Protein AF-A0A7K2ED50-F1 (afdb_monomer_lite)

Sequence (40 aa):
LEYPVIRHMNNLESVYTYEGTHEIHTLILGQAITGQSAFA

Radius of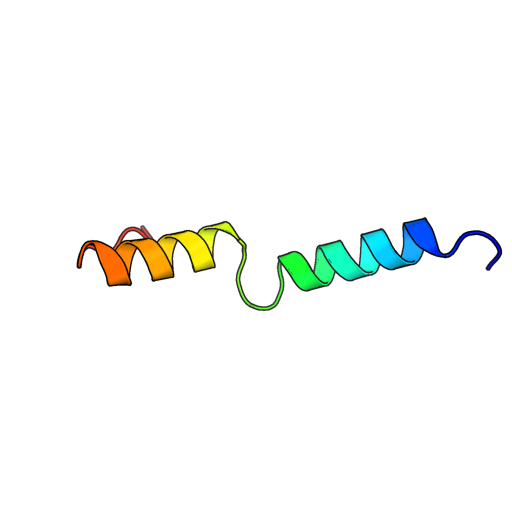 gyration: 15.3 Å; chains: 1; bounding box: 35×13×39 Å

Structure (mmCIF, N/CA/C/O backbone):
data_AF-A0A7K2ED50-F1
#
_entry.id   AF-A0A7K2ED50-F1
#
loop_
_atom_site.group_PDB
_atom_site.id
_atom_site.type_symbol
_atom_site.label_atom_id
_atom_site.label_alt_id
_atom_site.label_comp_id
_atom_site.label_asym_id
_atom_site.label_entity_id
_atom_site.label_seq_id
_atom_site.pdbx_PDB_ins_code
_atom_site.Cartn_x
_atom_site.Cartn_y
_atom_site.Cartn_z
_atom_site.occupancy
_atom_site.B_iso_or_equiv
_atom_site.auth_seq_id
_atom_site.auth_comp_id
_atom_site.auth_asym_id
_atom_site.auth_atom_id
_atom_site.pdbx_PDB_model_num
ATOM 1 N N . LEU A 1 1 ? 19.556 5.129 -21.446 1.00 67.62 1 LEU A N 1
ATOM 2 C CA . LEU A 1 1 ? 18.128 4.873 -21.766 1.00 67.62 1 LEU A CA 1
ATOM 3 C C . LEU A 1 1 ? 17.837 3.409 -22.134 1.00 67.62 1 LEU A C 1
ATOM 5 O O . LEU A 1 1 ? 16.698 3.093 -22.434 1.00 67.62 1 LEU A O 1
ATOM 9 N N . GLU A 1 2 ? 18.818 2.507 -22.057 1.00 76.81 2 GLU A N 1
ATOM 10 C CA . GLU A 1 2 ? 18.752 1.154 -22.636 1.00 76.81 2 GLU A CA 1
ATOM 11 C C . GLU A 1 2 ? 17.961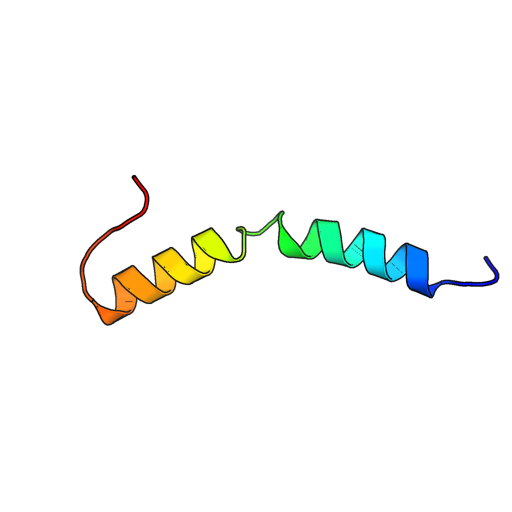 0.125 -21.799 1.00 76.81 2 GLU A C 1
ATOM 13 O O . GLU A 1 2 ? 17.479 -0.862 -22.338 1.00 76.81 2 GLU A O 1
ATOM 18 N N . TYR A 1 3 ? 17.733 0.388 -20.504 1.00 82.12 3 TYR A N 1
ATOM 19 C CA . TYR A 1 3 ? 16.988 -0.505 -19.604 1.00 82.12 3 TYR A CA 1
ATOM 20 C C . TYR A 1 3 ? 15.944 0.280 -18.794 1.00 82.12 3 TYR A C 1
ATOM 22 O O . TYR A 1 3 ? 16.245 0.784 -17.710 1.00 82.12 3 TYR A O 1
ATOM 30 N N . PRO A 1 4 ? 14.705 0.432 -19.296 1.00 89.94 4 PRO A N 1
ATOM 31 C CA . PRO A 1 4 ? 13.686 1.253 -18.641 1.00 89.94 4 PRO A CA 1
ATOM 32 C C . PRO A 1 4 ? 13.089 0.603 -17.385 1.00 89.94 4 PRO A C 1
ATOM 34 O O . PRO A 1 4 ? 12.441 1.297 -16.607 1.00 89.94 4 PRO A O 1
ATOM 37 N N . VAL A 1 5 ? 13.306 -0.699 -17.171 1.00 95.31 5 VAL A N 1
ATOM 38 C CA . VAL A 1 5 ? 12.715 -1.468 -16.062 1.00 95.31 5 VAL A CA 1
ATOM 39 C C . VAL A 1 5 ? 13.045 -0.844 -14.707 1.00 95.31 5 VAL A C 1
ATOM 41 O O . VAL A 1 5 ? 12.138 -0.598 -13.919 1.00 95.31 5 VAL A O 1
ATOM 44 N N . ILE A 1 6 ? 14.313 -0.490 -14.465 1.00 94.56 6 ILE A N 1
ATOM 45 C CA . ILE A 1 6 ? 14.715 0.121 -13.189 1.00 94.56 6 ILE A CA 1
ATOM 46 C C . ILE A 1 6 ? 14.096 1.511 -12.987 1.00 94.56 6 ILE A C 1
ATOM 48 O O . ILE A 1 6 ? 13.699 1.865 -11.882 1.00 94.56 6 ILE A O 1
ATOM 52 N N . ARG A 1 7 ? 13.925 2.288 -14.065 1.00 94.69 7 ARG A N 1
ATOM 53 C CA . ARG A 1 7 ? 13.219 3.575 -14.001 1.00 94.69 7 ARG A CA 1
ATOM 54 C C . ARG A 1 7 ? 11.752 3.365 -13.619 1.00 94.69 7 ARG A C 1
ATOM 56 O O . ARG A 1 7 ? 11.248 4.091 -12.772 1.00 94.69 7 ARG A O 1
ATOM 63 N N . HIS A 1 8 ? 11.081 2.384 -14.223 1.00 96.25 8 HIS A N 1
ATOM 64 C CA . HIS A 1 8 ? 9.691 2.067 -13.894 1.00 96.25 8 HIS A CA 1
ATOM 65 C C . HIS A 1 8 ? 9.534 1.565 -12.462 1.00 96.25 8 HIS A C 1
ATOM 67 O O . HIS A 1 8 ? 8.613 2.014 -11.796 1.00 96.25 8 HIS A O 1
ATOM 73 N N . MET A 1 9 ? 10.447 0.723 -11.971 1.00 96.50 9 MET A N 1
ATOM 74 C CA . MET A 1 9 ? 10.466 0.318 -10.563 1.00 96.50 9 MET A CA 1
ATOM 75 C C . MET A 1 9 ? 10.526 1.546 -9.647 1.00 96.50 9 MET A C 1
ATOM 77 O O . MET A 1 9 ? 9.650 1.719 -8.811 1.00 96.50 9 MET A O 1
ATOM 81 N N . ASN A 1 10 ? 11.462 2.469 -9.886 1.00 95.62 10 ASN A N 1
ATOM 82 C CA . ASN A 1 10 ? 11.563 3.702 -9.096 1.00 95.62 10 ASN A CA 1
ATOM 83 C C . ASN A 1 10 ? 10.298 4.577 -9.186 1.00 95.62 10 ASN A C 1
ATOM 85 O O . ASN A 1 10 ? 9.917 5.227 -8.214 1.00 95.62 10 ASN A O 1
ATOM 89 N N . ASN A 1 11 ? 9.634 4.608 -10.347 1.00 96.62 11 ASN A N 1
ATOM 90 C CA . ASN A 1 11 ? 8.357 5.305 -10.491 1.00 96.62 11 ASN A CA 1
ATOM 91 C C . ASN A 1 11 ? 7.243 4.618 -9.683 1.00 96.62 11 ASN A C 1
ATOM 93 O O . ASN A 1 11 ? 6.453 5.309 -9.045 1.00 96.62 11 ASN A O 1
ATOM 97 N N . LEU A 1 12 ? 7.199 3.283 -9.675 1.00 97.50 12 LEU A N 1
ATOM 98 C CA . LEU A 1 12 ? 6.213 2.505 -8.925 1.00 97.50 12 LEU A CA 1
ATOM 99 C C . LEU A 1 12 ? 6.394 2.638 -7.411 1.00 97.50 12 LEU A C 1
ATOM 101 O O . LEU A 1 12 ? 5.395 2.739 -6.713 1.00 97.50 12 LEU A O 1
ATOM 105 N N . GLU A 1 13 ? 7.626 2.725 -6.910 1.00 97.25 13 GLU A N 1
ATOM 106 C CA . GLU A 1 13 ? 7.888 2.979 -5.482 1.00 97.25 13 GLU A CA 1
ATOM 107 C C . GLU A 1 13 ? 7.285 4.312 -5.011 1.00 97.25 13 GLU A C 1
ATOM 109 O O . GLU A 1 13 ? 6.704 4.410 -3.929 1.00 97.25 13 GLU A O 1
ATOM 114 N N . SER A 1 14 ? 7.358 5.351 -5.852 1.00 97.00 14 SER A N 1
ATOM 115 C CA . SER A 1 14 ? 6.675 6.618 -5.560 1.00 97.00 14 SER A CA 1
ATOM 116 C C . SER A 1 14 ? 5.156 6.432 -5.549 1.00 97.00 14 SER A C 1
ATOM 118 O O . SER A 1 14 ? 4.499 6.864 -4.605 1.00 97.00 14 SER A O 1
ATOM 120 N N . VAL A 1 15 ? 4.599 5.742 -6.554 1.00 96.94 15 VAL A N 1
ATOM 121 C CA . VAL A 1 15 ? 3.154 5.44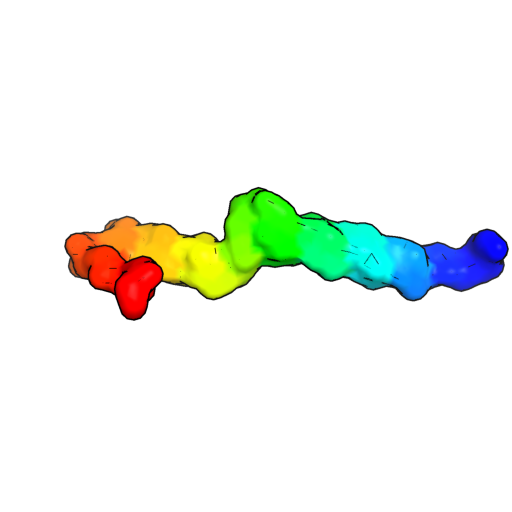9 -6.649 1.00 96.94 15 VAL A CA 1
ATOM 122 C C . VAL A 1 15 ? 2.642 4.656 -5.443 1.00 96.94 15 VAL A C 1
ATOM 124 O O . VAL A 1 15 ? 1.563 4.944 -4.942 1.00 96.94 15 VAL A O 1
ATOM 127 N N . TYR A 1 16 ? 3.425 3.703 -4.943 1.00 97.44 16 TYR A N 1
ATOM 128 C CA . TYR A 1 16 ? 3.062 2.842 -3.816 1.00 97.44 16 TYR A CA 1
ATOM 129 C C . TYR A 1 16 ? 2.871 3.599 -2.491 1.00 97.44 16 TYR A C 1
ATOM 131 O O . TYR A 1 16 ? 2.212 3.100 -1.580 1.00 97.44 16 TYR A O 1
ATOM 139 N N . THR A 1 17 ? 3.448 4.798 -2.366 1.00 96.44 17 THR A N 1
ATOM 140 C CA . THR A 1 17 ? 3.492 5.538 -1.099 1.00 96.44 17 THR A CA 1
ATOM 141 C C . THR A 1 17 ? 2.662 6.820 -1.093 1.00 96.44 17 THR A C 1
ATOM 143 O O . THR A 1 17 ? 2.094 7.154 -0.053 1.00 96.44 17 THR A O 1
ATOM 146 N N . TYR A 1 18 ? 2.577 7.555 -2.208 1.00 96.44 18 TYR A N 1
ATOM 147 C CA . TYR A 1 18 ? 2.121 8.952 -2.150 1.00 96.44 18 TYR A CA 1
ATOM 148 C C . TYR A 1 18 ? 0.609 9.150 -1.935 1.00 96.44 18 TYR A C 1
ATOM 150 O O . TYR A 1 18 ? 0.236 10.103 -1.254 1.00 96.44 18 TYR A O 1
ATOM 158 N N . GLU A 1 19 ? -0.266 8.274 -2.447 1.00 96.56 19 GLU A N 1
ATOM 159 C CA . GLU A 1 19 ? -1.735 8.375 -2.252 1.00 96.56 19 GLU A CA 1
ATOM 160 C C . GLU A 1 19 ? -2.246 7.532 -1.085 1.00 96.56 19 GLU A C 1
ATOM 162 O O . GLU A 1 19 ? -3.379 7.061 -1.084 1.00 96.56 19 GLU A O 1
ATOM 167 N N . GLY A 1 20 ? -1.402 7.343 -0.077 1.00 95.88 20 GLY A N 1
ATOM 168 C CA . GLY A 1 20 ? -1.672 6.430 1.019 1.00 95.88 20 GLY A CA 1
ATOM 169 C C . GLY A 1 20 ? -0.898 5.140 0.825 1.00 95.88 20 GLY A C 1
ATOM 170 O O . GLY A 1 20 ? -0.910 4.521 -0.240 1.00 95.88 20 GLY A O 1
ATOM 171 N N . THR A 1 21 ? -0.200 4.742 1.884 1.00 97.50 21 THR A N 1
ATOM 172 C CA . THR A 1 21 ? 0.574 3.509 1.859 1.00 97.50 21 THR A CA 1
ATOM 173 C C . THR A 1 21 ? -0.356 2.303 1.803 1.00 97.50 21 THR A C 1
ATOM 175 O O . THR A 1 21 ? -1.542 2.366 2.149 1.00 97.50 21 THR A O 1
ATOM 178 N N . HIS A 1 22 ? 0.198 1.169 1.400 1.00 97.56 22 HIS A N 1
ATOM 179 C CA . HIS A 1 22 ? -0.502 -0.108 1.436 1.00 97.56 22 HIS A CA 1
ATOM 180 C C . HIS A 1 22 ? -1.096 -0.422 2.822 1.00 97.56 22 HIS A C 1
ATOM 182 O O . HIS A 1 22 ? -2.221 -0.915 2.925 1.00 97.56 22 HIS A O 1
ATOM 188 N N . GLU A 1 23 ? -0.389 -0.073 3.898 1.00 97.75 23 GLU A N 1
ATOM 189 C CA . GLU A 1 23 ? -0.856 -0.234 5.276 1.00 97.75 23 GLU A CA 1
ATOM 190 C C . GLU A 1 23 ? -2.050 0.679 5.566 1.00 97.75 23 GLU A C 1
ATOM 192 O O . GLU A 1 23 ? -3.048 0.210 6.105 1.00 97.75 23 GLU A O 1
ATOM 197 N N . ILE A 1 24 ? -2.005 1.951 5.153 1.00 98.06 24 ILE A N 1
ATOM 198 C CA . ILE A 1 24 ? -3.129 2.884 5.332 1.00 98.06 24 ILE A CA 1
ATOM 199 C C . ILE A 1 24 ? -4.386 2.373 4.623 1.00 98.06 24 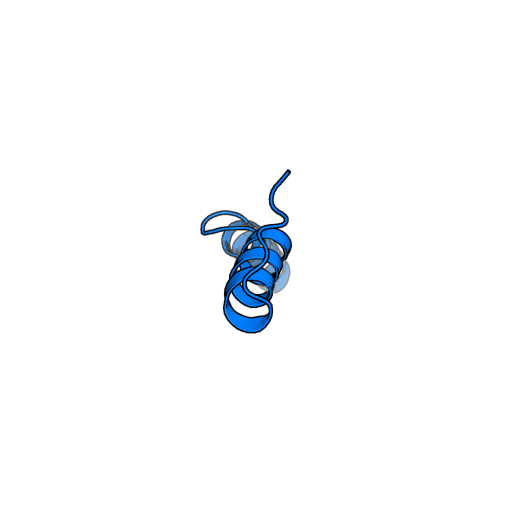ILE A C 1
ATOM 201 O O . ILE A 1 24 ? -5.453 2.325 5.236 1.00 98.06 24 ILE A O 1
ATOM 205 N N . HIS A 1 25 ? -4.275 1.922 3.371 1.00 98.19 25 HIS A N 1
ATOM 206 C CA . HIS A 1 25 ? -5.412 1.336 2.654 1.00 98.19 25 HIS A CA 1
ATOM 207 C C . HIS A 1 25 ? -5.934 0.063 3.325 1.00 98.19 25 HIS A C 1
ATOM 209 O O . HIS A 1 25 ? -7.147 -0.133 3.421 1.00 98.19 25 HIS A O 1
ATOM 215 N N . THR A 1 26 ? -5.038 -0.770 3.855 1.00 98.31 26 THR A N 1
ATOM 216 C CA . THR A 1 26 ? -5.418 -1.961 4.624 1.00 98.31 26 THR A CA 1
ATOM 217 C C . THR A 1 26 ? -6.204 -1.587 5.881 1.00 98.31 26 THR A C 1
ATOM 219 O O . THR A 1 26 ? -7.231 -2.201 6.165 1.00 98.31 26 THR A O 1
ATOM 222 N N . LEU A 1 27 ? -5.780 -0.551 6.609 1.00 98.38 27 LEU A N 1
ATOM 223 C CA . LEU A 1 27 ? -6.474 -0.064 7.804 1.00 98.38 27 LEU A CA 1
ATOM 224 C C . LEU A 1 27 ? -7.84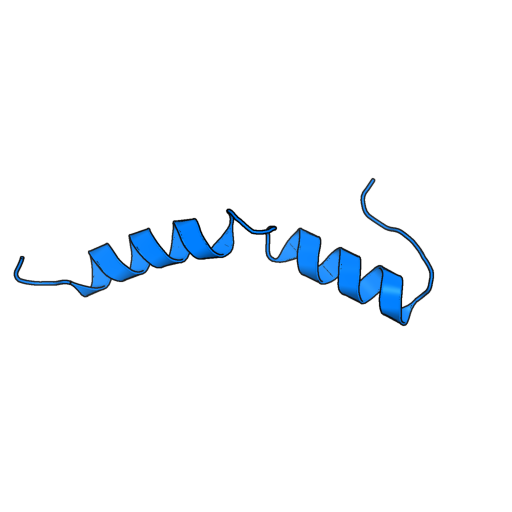3 0.546 7.476 1.00 98.38 27 LEU A C 1
ATOM 226 O O . LEU A 1 27 ? -8.807 0.286 8.194 1.00 98.38 27 LEU A O 1
ATOM 230 N N . ILE A 1 28 ? -7.960 1.281 6.366 1.00 98.25 28 ILE A N 1
ATOM 231 C CA . ILE A 1 28 ? -9.244 1.810 5.874 1.00 98.25 28 ILE A CA 1
ATOM 232 C C . ILE A 1 28 ? -10.221 0.666 5.578 1.00 98.25 28 ILE A C 1
ATOM 234 O O . ILE A 1 28 ? -11.367 0.694 6.031 1.00 98.25 28 ILE A O 1
ATOM 238 N N . LEU A 1 29 ? -9.770 -0.366 4.857 1.00 98.50 29 LEU A N 1
ATOM 239 C CA . LEU A 1 29 ? -10.588 -1.552 4.585 1.00 98.50 29 LEU A CA 1
ATOM 240 C C . LEU A 1 29 ? -10.947 -2.295 5.878 1.00 98.50 29 LEU A C 1
ATOM 242 O O . LEU A 1 29 ? -12.097 -2.690 6.062 1.00 98.50 29 LEU A O 1
ATOM 246 N N . GLY A 1 30 ? -9.991 -2.440 6.798 1.00 98.44 30 GLY A N 1
ATOM 247 C CA . GLY A 1 30 ? -10.208 -3.040 8.112 1.00 98.44 30 GLY A CA 1
ATOM 248 C C . GLY A 1 30 ? -11.299 -2.322 8.904 1.00 98.44 30 GLY A C 1
ATOM 249 O O . GLY A 1 30 ? -12.211 -2.972 9.418 1.00 98.44 30 GLY A O 1
ATOM 250 N N . GLN A 1 31 ? -11.275 -0.989 8.936 1.00 98.50 31 GLN A N 1
ATOM 251 C CA . GLN A 1 31 ? -12.325 -0.194 9.568 1.00 98.50 31 GLN A CA 1
ATOM 252 C C . GLN A 1 31 ? -13.678 -0.379 8.871 1.00 98.50 31 GLN A C 1
ATOM 254 O O . GLN A 1 31 ? -14.688 -0.547 9.552 1.00 98.50 31 GLN A O 1
ATOM 259 N N . ALA A 1 32 ? -13.714 -0.387 7.536 1.00 98.44 32 ALA A N 1
ATOM 260 C CA . ALA A 1 32 ? -14.954 -0.562 6.779 1.00 98.44 32 ALA A CA 1
ATOM 261 C C . ALA A 1 32 ? -15.609 -1.937 7.012 1.00 98.44 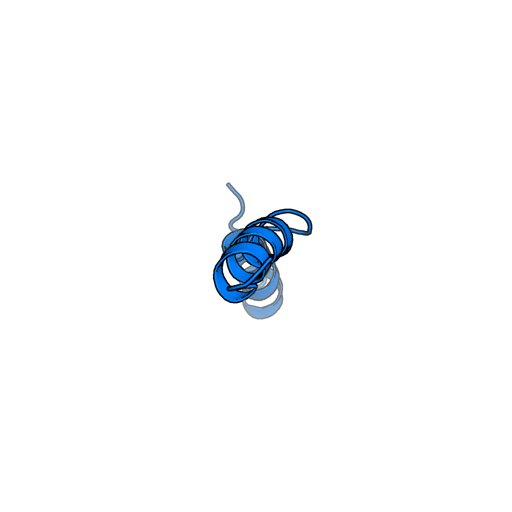32 ALA A C 1
ATOM 263 O O . ALA A 1 32 ? -16.833 -2.038 7.036 1.00 98.44 32 ALA A O 1
ATOM 264 N N . ILE A 1 33 ? -14.806 -2.987 7.205 1.00 98.56 33 ILE A N 1
ATOM 265 C CA . ILE A 1 33 ? -15.285 -4.361 7.419 1.00 98.56 33 ILE A CA 1
ATOM 266 C C . ILE A 1 33 ? -15.668 -4.605 8.884 1.00 98.56 33 ILE A C 1
ATOM 268 O O . ILE A 1 33 ? -16.685 -5.236 9.163 1.00 98.56 33 ILE A O 1
ATOM 272 N N . THR A 1 34 ? -14.843 -4.145 9.826 1.00 98.38 34 THR A N 1
ATOM 273 C CA . THR A 1 34 ? -14.980 -4.490 11.254 1.00 98.38 34 THR A CA 1
ATOM 274 C C . THR A 1 34 ? -15.732 -3.442 12.071 1.00 98.38 34 THR A C 1
ATOM 276 O O . THR A 1 34 ? -16.157 -3.724 13.190 1.00 98.38 34 THR A O 1
ATOM 279 N N . GLY A 1 35 ? -15.860 -2.219 11.551 1.00 98.12 35 GLY A N 1
ATOM 280 C CA . GLY A 1 35 ? -16.363 -1.060 12.286 1.00 98.12 35 GLY A CA 1
ATOM 281 C C . GLY A 1 35 ? -15.387 -0.501 13.328 1.00 98.12 35 GLY A C 1
ATOM 282 O O . GLY A 1 35 ? -15.721 0.477 13.995 1.00 98.12 35 GLY A O 1
ATOM 283 N N . GLN A 1 36 ? -14.193 -1.085 13.482 1.00 97.94 36 GLN A N 1
ATOM 284 C CA . GLN A 1 36 ? -13.193 -0.667 14.465 1.00 97.94 36 GLN A CA 1
ATOM 285 C C . GLN A 1 36 ? -12.027 0.053 13.784 1.00 97.94 36 GLN A C 1
ATOM 287 O O . GLN A 1 36 ? -11.472 -0.420 12.796 1.00 97.94 36 GLN A O 1
ATOM 292 N N . SER A 1 37 ? -11.656 1.213 14.320 1.00 97.44 37 SER A N 1
ATOM 293 C CA . SER A 1 37 ? -10.519 2.004 13.843 1.00 97.44 37 SER A CA 1
ATOM 294 C C . SER A 1 37 ? -9.204 1.487 14.438 1.00 97.44 37 SER A C 1
ATOM 296 O O . SER A 1 37 ? -9.149 1.219 15.637 1.00 97.44 37 SER A O 1
ATOM 298 N N . ALA A 1 38 ? -8.153 1.384 13.616 1.00 97.38 38 ALA A N 1
ATOM 299 C CA . ALA A 1 38 ? -6.840 0.850 14.001 1.00 97.38 38 ALA A CA 1
ATOM 300 C C . ALA A 1 38 ? -5.653 1.702 13.484 1.00 97.38 38 ALA A C 1
ATOM 302 O O . ALA A 1 38 ? -4.596 1.169 13.170 1.00 97.38 38 ALA A O 1
ATOM 303 N N . PHE A 1 39 ? -5.822 3.026 13.366 1.00 95.06 39 PHE A N 1
ATOM 304 C CA . PHE A 1 39 ? -4.774 3.946 12.871 1.00 95.06 39 PHE A CA 1
ATOM 305 C C . PHE A 1 39 ? -3.758 4.414 13.926 1.00 95.06 39 PHE A C 1
ATOM 307 O O . PHE A 1 39 ? -2.856 5.178 13.584 1.00 95.06 39 PHE A O 1
ATOM 314 N N . ALA A 1 40 ? -3.955 4.040 15.192 1.00 85.19 40 ALA A N 1
ATOM 315 C CA . ALA A 1 40 ? -3.174 4.518 16.332 1.00 85.19 40 ALA A CA 1
ATOM 316 C C . ALA A 1 40 ? -2.006 3.588 16.674 1.00 85.19 40 ALA A C 1
ATOM 318 O O . ALA A 1 40 ? -2.185 2.355 16.543 1.00 85.19 40 ALA A O 1
#

pLDDT: mean 95.09, std 6.29, range [67.62, 98.56]

Foldseek 3Di:
DPDCPVVVVVVVVCVCPDVHHPVRVVQVVVCVVPVDHDPD

Secondary structure (DSSP, 8-state):
---HHHHHHHHHHHHHHHT--HHHHHHHHHHHHHS-----